Protein AF-A0A1V3XTT5-F1 (afdb_monomer_lite)

Radius of gyration: 18.32 Å; chains: 1; bounding box: 44×19×44 Å

pLDDT: mean 87.75, std 14.96, range [32.56, 98.56]

Structure (mmCIF, N/CA/C/O backbone):
data_AF-A0A1V3XTT5-F1
#
_entry.id   AF-A0A1V3XTT5-F1
#
loop_
_atom_site.group_PDB
_atom_site.id
_atom_site.type_symbol
_atom_site.label_atom_id
_atom_site.label_alt_id
_atom_site.label_comp_id
_atom_site.label_asym_id
_atom_site.label_entity_id
_atom_site.label_seq_id
_atom_site.pdbx_PDB_ins_code
_atom_site.Cartn_x
_atom_site.Cartn_y
_atom_site.Cartn_z
_atom_site.occupancy
_atom_site.B_iso_or_equiv
_atom_site.auth_seq_id
_atom_site.auth_comp_id
_atom_site.auth_asym_id
_atom_site.auth_atom_id
_atom_site.pdbx_PDB_model_num
ATOM 1 N N . MET A 1 1 ? -18.323 4.915 4.367 1.00 88.12 1 MET A N 1
ATOM 2 C CA . MET A 1 1 ? -17.399 5.788 3.601 1.00 88.12 1 MET A CA 1
ATOM 3 C C . MET A 1 1 ? -17.507 5.468 2.107 1.00 88.12 1 MET A C 1
ATOM 5 O O . MET A 1 1 ? -18.182 4.498 1.771 1.00 88.12 1 MET A O 1
ATOM 9 N N . ARG A 1 2 ? -16.892 6.264 1.221 1.00 96.50 2 ARG A N 1
ATOM 10 C CA . ARG A 1 2 ? -16.779 5.944 -0.218 1.00 96.50 2 ARG A CA 1
ATOM 11 C C . ARG A 1 2 ? -15.450 5.256 -0.531 1.00 96.50 2 ARG A C 1
ATOM 13 O O . ARG A 1 2 ? -14.451 5.498 0.149 1.00 96.50 2 ARG A O 1
ATOM 20 N N . CYS A 1 3 ? -15.450 4.361 -1.514 1.00 97.50 3 CYS A N 1
ATOM 21 C CA . CYS A 1 3 ? -14.265 3.631 -1.956 1.00 97.50 3 CYS A CA 1
ATOM 22 C C . CYS A 1 3 ? -13.249 4.587 -2.597 1.00 97.50 3 CYS A C 1
ATOM 24 O O . CYS A 1 3 ? -13.588 5.310 -3.526 1.00 97.50 3 CYS A O 1
ATOM 26 N N . ARG A 1 4 ? -11.985 4.542 -2.167 1.00 96.94 4 ARG A N 1
ATOM 27 C CA . ARG A 1 4 ? -10.905 5.393 -2.701 1.00 96.94 4 ARG A CA 1
ATOM 28 C C . ARG A 1 4 ? -10.501 5.046 -4.141 1.00 96.94 4 ARG A C 1
ATOM 30 O O . ARG A 1 4 ? -9.775 5.811 -4.759 1.00 96.94 4 ARG A O 1
ATOM 37 N N . ILE A 1 5 ? -10.947 3.897 -4.657 1.00 97.12 5 ILE A N 1
ATOM 38 C CA . ILE A 1 5 ? -10.613 3.401 -6.002 1.00 97.12 5 ILE A CA 1
ATOM 39 C C . ILE A 1 5 ? -11.742 3.689 -6.998 1.00 97.12 5 ILE A C 1
ATOM 41 O O . ILE A 1 5 ? -11.481 4.167 -8.096 1.00 97.12 5 ILE A O 1
ATOM 45 N N . CYS A 1 6 ? -12.993 3.380 -6.636 1.00 97.81 6 CYS A N 1
ATOM 46 C CA . CYS A 1 6 ? -14.135 3.435 -7.562 1.00 97.81 6 CYS A CA 1
ATOM 47 C C . CYS A 1 6 ? -15.328 4.270 -7.066 1.00 97.81 6 CYS A C 1
ATOM 49 O O . CYS A 1 6 ? -16.403 4.202 -7.655 1.00 97.81 6 CYS A O 1
ATOM 51 N N . ASP A 1 7 ? -15.178 4.994 -5.953 1.00 98.00 7 ASP A N 1
ATOM 52 C CA . ASP A 1 7 ? -16.184 5.869 -5.320 1.00 98.00 7 ASP A CA 1
ATOM 53 C C . ASP A 1 7 ? -17.508 5.203 -4.877 1.00 98.00 7 ASP A C 1
ATOM 55 O O . ASP A 1 7 ? -18.386 5.843 -4.300 1.00 98.00 7 ASP A O 1
ATOM 59 N N . SER A 1 8 ? -17.645 3.887 -5.056 1.00 98.19 8 SER A N 1
ATOM 60 C CA . SER A 1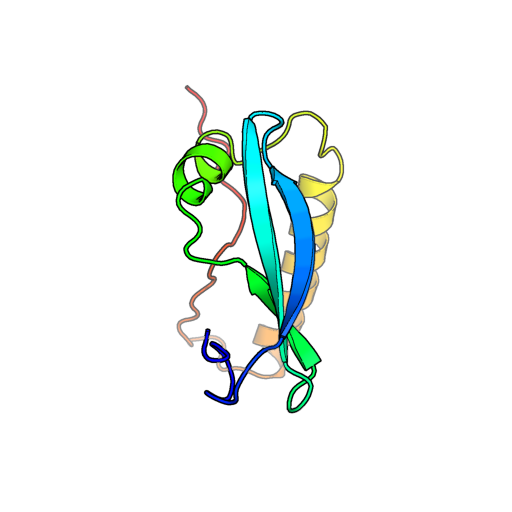 8 ? -18.809 3.116 -4.599 1.00 98.19 8 SER A CA 1
ATOM 61 C C . SER A 1 8 ? -18.918 3.076 -3.068 1.00 98.19 8 SER A C 1
ATOM 63 O O . SER A 1 8 ? -17.933 3.275 -2.348 1.00 98.19 8 SER A O 1
ATOM 65 N N . SER A 1 9 ? -20.111 2.777 -2.546 1.00 98.00 9 SER A N 1
ATOM 66 C CA . SER A 1 9 ? -20.309 2.567 -1.108 1.00 98.00 9 SER A CA 1
ATOM 67 C C . SER A 1 9 ? -19.490 1.381 -0.597 1.00 98.00 9 SER A C 1
ATOM 69 O O . SER A 1 9 ? -19.328 0.374 -1.287 1.00 98.00 9 SER A O 1
ATOM 71 N N . THR A 1 10 ? -19.014 1.486 0.639 1.00 98.38 10 THR A N 1
ATOM 72 C CA . THR A 1 10 ? -18.286 0.414 1.324 1.00 98.38 10 THR A CA 1
ATOM 73 C C . THR A 1 10 ? -19.024 -0.009 2.586 1.00 98.38 10 THR A C 1
ATOM 75 O O . THR A 1 10 ? -19.584 0.843 3.282 1.00 98.38 10 THR A O 1
ATOM 78 N N . ARG A 1 11 ? -18.928 -1.284 2.953 1.00 98.12 11 ARG A N 1
ATOM 79 C CA . ARG A 1 11 ? -19.394 -1.801 4.246 1.00 98.12 11 ARG A CA 1
ATOM 80 C C . ARG A 1 11 ? -18.234 -1.954 5.218 1.00 98.12 11 ARG A C 1
ATOM 82 O O . ARG A 1 11 ? -17.107 -2.186 4.793 1.00 98.12 11 ARG A O 1
ATOM 89 N N . GLN A 1 12 ? -18.499 -1.855 6.515 1.00 98.06 12 GLN A N 1
ATOM 90 C CA . GLN A 1 12 ? -17.503 -2.221 7.521 1.00 98.06 12 GLN A CA 1
ATOM 91 C C . GLN A 1 12 ? -17.190 -3.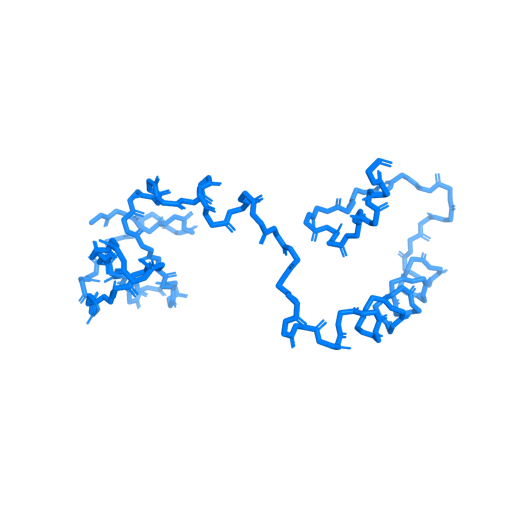721 7.408 1.00 98.06 12 GLN A C 1
ATOM 93 O O . GLN A 1 12 ? -18.090 -4.545 7.229 1.00 98.06 12 GLN A O 1
ATOM 98 N N . ALA A 1 13 ? -15.907 -4.061 7.460 1.00 98.12 13 ALA A N 1
ATOM 99 C CA . ALA A 1 13 ? -15.411 -5.427 7.375 1.00 98.12 13 ALA A CA 1
ATOM 100 C C . ALA A 1 13 ? -15.026 -5.948 8.762 1.00 98.12 13 ALA A C 1
ATOM 102 O O . ALA A 1 13 ? -15.540 -6.975 9.192 1.00 98.12 13 ALA A O 1
ATOM 103 N N . PHE A 1 14 ? -14.142 -5.232 9.455 1.00 98.25 14 PHE A N 1
ATOM 104 C CA . PHE A 1 14 ? -13.668 -5.565 10.797 1.00 98.25 14 PHE A CA 1
ATOM 105 C C . PHE A 1 14 ? -12.963 -4.356 11.424 1.00 98.25 14 PHE A C 1
ATOM 107 O O . PHE A 1 14 ? -12.734 -3.346 10.758 1.00 98.25 14 PHE A O 1
ATOM 114 N N . THR A 1 15 ? -12.595 -4.482 12.695 1.00 98.06 15 THR A N 1
ATOM 115 C CA . THR A 1 15 ? -11.753 -3.520 13.414 1.00 98.06 15 THR A CA 1
ATOM 116 C C . THR A 1 15 ? -10.515 -4.249 13.925 1.00 98.06 15 THR A C 1
ATOM 118 O O . THR A 1 15 ? -10.603 -5.409 14.332 1.00 98.06 15 THR A O 1
ATOM 121 N N . HIS A 1 16 ? -9.355 -3.601 13.860 1.00 97.25 16 HIS A N 1
ATOM 122 C CA . HIS A 1 16 ? -8.092 -4.159 14.333 1.00 97.25 16 HIS A CA 1
ATOM 123 C C . HIS A 1 16 ? -7.228 -3.081 14.980 1.00 97.25 16 HIS A C 1
ATOM 125 O O . HIS A 1 16 ? -7.244 -1.929 14.548 1.00 97.25 16 HIS A O 1
ATOM 131 N N . GLN A 1 17 ? -6.455 -3.469 15.993 1.00 96.94 17 GLN A N 1
ATOM 132 C CA . GLN A 1 17 ? -5.569 -2.547 16.684 1.00 96.94 17 GLN A CA 1
ATOM 133 C C . GLN A 1 17 ? -4.252 -2.388 15.913 1.00 96.94 17 GLN A C 1
ATOM 135 O O . GLN A 1 17 ? -3.519 -3.351 15.697 1.00 96.94 17 GLN A O 1
ATOM 140 N N . ILE A 1 18 ? -3.937 -1.159 15.522 1.00 94.50 18 ILE A N 1
ATOM 141 C CA . ILE A 1 18 ? -2.721 -0.778 14.802 1.00 94.50 18 ILE A CA 1
ATOM 142 C C . ILE A 1 18 ? -1.724 -0.159 15.785 1.00 94.50 18 ILE A C 1
ATOM 144 O O . ILE A 1 18 ? -2.110 0.574 16.699 1.00 94.50 18 ILE A O 1
ATOM 148 N N . LEU A 1 19 ? -0.435 -0.489 15.622 1.00 92.19 19 LEU A N 1
ATOM 149 C CA . LEU A 1 19 ? 0.663 -0.058 16.507 1.00 92.19 19 LEU A CA 1
ATOM 150 C C . LEU A 1 19 ? 0.402 -0.354 18.000 1.00 92.19 19 LEU A C 1
ATOM 152 O O . LEU A 1 19 ? 0.899 0.353 18.870 1.00 92.19 19 LEU A O 1
ATOM 156 N N . HIS A 1 20 ? -0.414 -1.374 18.300 1.00 93.31 20 HIS A N 1
ATOM 157 C CA . HIS A 1 20 ? -0.876 -1.705 19.658 1.00 93.31 20 HIS A CA 1
ATOM 158 C C . HIS A 1 20 ? -1.552 -0.537 20.407 1.00 93.31 20 HIS A C 1
ATOM 160 O O . HIS A 1 20 ? -1.598 -0.527 21.636 1.00 93.31 20 HIS A O 1
ATOM 166 N N . LYS A 1 21 ? -2.064 0.459 19.672 1.00 95.56 21 LYS A N 1
ATOM 167 C CA . LYS A 1 21 ? -2.514 1.742 20.230 1.00 95.56 21 LYS A CA 1
ATOM 168 C C . LYS A 1 21 ? -3.824 2.242 19.633 1.00 95.56 21 LYS A C 1
ATOM 170 O O . LYS A 1 21 ? -4.662 2.749 20.371 1.00 95.56 21 LYS A O 1
ATOM 175 N N . TYR A 1 22 ? -4.002 2.110 18.322 1.00 96.31 22 TYR A N 1
ATOM 176 C CA . TYR A 1 22 ? -5.118 2.714 17.597 1.00 96.31 22 TYR A CA 1
ATOM 177 C C . TYR A 1 22 ? -6.108 1.648 17.144 1.00 96.31 22 TYR A C 1
ATOM 179 O O . TYR A 1 22 ? -5.747 0.785 16.345 1.00 96.31 22 TYR A O 1
ATOM 187 N N . ASP A 1 23 ? -7.354 1.708 17.606 1.00 96.69 23 ASP A N 1
ATOM 188 C CA . ASP A 1 23 ? -8.423 0.901 17.018 1.00 96.69 23 ASP A CA 1
ATOM 189 C C . ASP A 1 23 ? -8.760 1.455 15.636 1.00 96.69 23 ASP A C 1
ATOM 191 O O . ASP A 1 23 ? -9.192 2.598 15.504 1.00 96.69 23 ASP A O 1
ATOM 195 N N . CYS A 1 24 ? -8.537 0.650 14.600 1.00 97.44 24 CYS A N 1
ATOM 196 C CA . CYS A 1 24 ? -8.748 1.056 13.222 1.00 97.44 24 CYS A CA 1
ATOM 197 C C . CYS A 1 24 ? -9.830 0.209 12.562 1.00 97.44 24 CYS A C 1
ATOM 199 O O . CYS A 1 24 ? -9.762 -1.025 12.541 1.00 97.44 24 CYS A O 1
ATOM 201 N N . THR A 1 25 ? -10.826 0.878 11.991 1.00 97.81 25 THR A N 1
ATOM 202 C CA . THR A 1 25 ? -11.918 0.229 11.270 1.00 97.81 25 THR A CA 1
ATOM 203 C C . THR A 1 25 ? -11.587 0.076 9.789 1.00 97.81 25 THR A C 1
ATOM 205 O O . THR A 1 25 ? -11.233 1.035 9.097 1.00 97.81 25 THR A O 1
ATOM 208 N N . TYR A 1 26 ? -11.758 -1.144 9.288 1.00 98.00 26 TYR A N 1
ATOM 209 C CA . TYR A 1 26 ? -11.590 -1.511 7.889 1.00 98.00 26 TYR A CA 1
ATOM 210 C C . TYR A 1 26 ? -12.942 -1.591 7.187 1.00 98.00 26 TYR A C 1
ATOM 212 O O . TYR A 1 26 ? -13.917 -2.127 7.717 1.00 98.00 26 TYR A O 1
ATOM 220 N N . TYR A 1 27 ? -12.979 -1.106 5.953 1.00 98.44 27 TYR A N 1
ATOM 221 C CA . TYR A 1 27 ? -14.140 -1.062 5.084 1.00 98.44 27 TYR A CA 1
ATOM 222 C C . TYR A 1 27 ? -13.832 -1.757 3.763 1.00 98.44 27 TYR A C 1
ATOM 224 O O . TYR A 1 27 ? -12.802 -1.510 3.135 1.00 98.44 27 TYR A O 1
ATOM 232 N N . PHE A 1 28 ? -14.748 -2.614 3.332 1.00 98.56 28 PHE A N 1
ATOM 233 C CA . PHE A 1 28 ? -14.650 -3.376 2.099 1.00 98.56 28 PHE A CA 1
ATOM 234 C C . PHE A 1 28 ? -15.636 -2.843 1.059 1.00 98.56 28 PHE A C 1
ATOM 236 O O . PHE A 1 28 ? -16.788 -2.527 1.374 1.00 98.56 28 PHE A O 1
ATOM 243 N N . CYS A 1 29 ? -15.177 -2.729 -0.184 1.00 98.50 29 CYS A N 1
ATOM 244 C CA . CYS A 1 29 ? -16.002 -2.374 -1.327 1.00 98.50 29 CYS A CA 1
ATOM 245 C C . CYS A 1 29 ? -16.426 -3.635 -2.084 1.00 98.50 29 CYS A C 1
ATOM 247 O O . CYS A 1 29 ? -15.603 -4.252 -2.757 1.00 98.50 29 CYS A O 1
ATOM 249 N N . ASP A 1 30 ? -17.717 -3.966 -2.049 1.00 98.25 30 ASP A N 1
ATOM 250 C CA . ASP A 1 30 ? -18.244 -5.133 -2.768 1.00 98.25 30 ASP A CA 1
ATOM 251 C C . ASP A 1 30 ? -18.248 -4.949 -4.305 1.00 98.25 30 ASP A C 1
ATOM 253 O O . ASP A 1 30 ? -18.447 -5.915 -5.032 1.00 98.25 30 ASP A O 1
ATOM 257 N N . ASN A 1 31 ? -17.992 -3.734 -4.813 1.00 98.31 31 ASN A N 1
ATOM 258 C CA . ASN A 1 31 ? -17.927 -3.455 -6.252 1.00 98.31 31 ASN A CA 1
ATOM 259 C C . ASN A 1 31 ? -16.547 -3.769 -6.864 1.00 98.31 31 ASN A C 1
ATOM 261 O O . ASN A 1 31 ? -16.460 -4.504 -7.841 1.00 98.31 31 ASN A O 1
ATOM 265 N N . CYS A 1 32 ? -15.458 -3.221 -6.305 1.00 98.06 32 CYS A N 1
ATOM 266 C CA . CYS A 1 32 ? -14.106 -3.406 -6.859 1.00 98.06 32 CYS A CA 1
ATOM 267 C C . CYS A 1 32 ? -13.196 -4.331 -6.035 1.00 98.06 32 CYS A C 1
ATOM 269 O O . CYS A 1 32 ? -12.057 -4.567 -6.429 1.00 98.06 32 CYS A O 1
ATOM 271 N N . GLY A 1 33 ? -13.654 -4.813 -4.876 1.00 97.75 33 GLY A N 1
ATOM 272 C CA . GLY A 1 33 ? -12.860 -5.651 -3.974 1.00 97.75 33 GLY A CA 1
ATOM 273 C C . GLY A 1 33 ? -11.819 -4.894 -3.142 1.00 97.75 33 GLY A C 1
ATOM 274 O O . GLY A 1 33 ? -11.010 -5.517 -2.457 1.00 97.75 33 GLY A O 1
ATOM 275 N N . GLY A 1 34 ? -11.818 -3.559 -3.183 1.00 97.50 34 GLY A N 1
ATOM 276 C CA . GLY A 1 34 ? -10.903 -2.741 -2.390 1.00 97.50 34 GLY A CA 1
ATOM 277 C C . GLY A 1 34 ? -11.184 -2.850 -0.889 1.00 97.50 34 GLY A C 1
ATOM 278 O O . GLY A 1 34 ? -12.317 -2.640 -0.451 1.00 97.50 34 GLY A O 1
ATOM 279 N N . LEU A 1 35 ? -10.140 -3.121 -0.105 1.00 97.75 35 LEU A N 1
ATOM 280 C CA . LEU A 1 35 ? -10.146 -3.015 1.353 1.00 97.75 35 LEU A CA 1
ATOM 281 C C . LEU A 1 35 ? -9.374 -1.756 1.758 1.00 97.75 35 LEU A C 1
ATOM 283 O O . LEU A 1 35 ? -8.253 -1.536 1.305 1.00 97.75 35 LEU A O 1
ATOM 287 N N . GLN A 1 36 ? -9.974 -0.927 2.601 1.00 97.44 36 GLN A N 1
ATOM 288 C CA . GLN A 1 36 ? -9.402 0.350 3.018 1.00 97.44 36 GLN A CA 1
ATOM 289 C C . GLN A 1 36 ? -9.752 0.646 4.471 1.00 97.44 36 GLN A C 1
ATOM 291 O O . GLN A 1 36 ? -10.777 0.194 4.971 1.00 97.44 36 GLN A O 1
ATOM 296 N N . THR A 1 37 ? -8.926 1.428 5.147 1.00 96.94 37 THR A N 1
ATOM 297 C CA . THR A 1 37 ? -9.231 1.926 6.489 1.00 96.94 37 THR A CA 1
ATOM 298 C C . THR A 1 37 ? -10.067 3.200 6.418 1.00 96.94 37 THR A C 1
ATOM 300 O O . THR A 1 37 ? -10.227 3.805 5.350 1.00 96.94 37 THR A O 1
ATOM 303 N N . GLU A 1 38 ?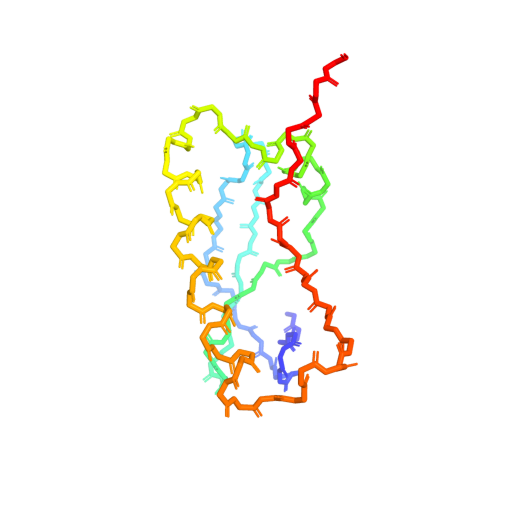 -10.544 3.661 7.570 1.00 94.31 38 GLU A N 1
ATOM 304 C CA . GLU A 1 38 ? -10.880 5.075 7.757 1.00 94.31 38 GLU A CA 1
ATOM 305 C C . GLU A 1 38 ? -9.667 6.002 7.534 1.00 94.31 38 GLU A C 1
ATOM 307 O O . GLU A 1 38 ? -8.621 5.591 7.007 1.00 94.31 38 GLU A O 1
ATOM 312 N N . ASP A 1 39 ? -9.823 7.285 7.862 1.00 92.38 39 ASP A N 1
ATOM 313 C CA . ASP A 1 39 ? -8.726 8.247 7.776 1.00 92.38 39 ASP A CA 1
ATOM 314 C C . ASP A 1 39 ? -7.529 7.780 8.637 1.00 92.38 39 ASP A C 1
ATOM 316 O O . ASP A 1 39 ? -7.690 7.572 9.848 1.00 92.38 39 ASP A O 1
ATOM 320 N N . PRO A 1 40 ? -6.353 7.516 8.029 1.00 93.75 40 PRO A N 1
ATOM 321 C CA . PRO A 1 40 ? -5.259 6.818 8.692 1.00 93.75 40 PRO A CA 1
ATOM 322 C C . PRO A 1 40 ? -4.417 7.792 9.530 1.00 93.75 40 PRO A C 1
ATOM 324 O O . PRO A 1 40 ? -3.261 8.062 9.233 1.00 93.75 40 PRO A O 1
ATOM 327 N N . HIS A 1 41 ? -4.989 8.303 10.614 1.00 93.62 41 HIS A N 1
ATOM 328 C CA . HIS A 1 41 ? -4.350 9.238 11.553 1.00 93.62 41 HIS A CA 1
ATOM 329 C C . HIS A 1 41 ? -3.062 8.703 12.214 1.00 93.62 41 HIS A C 1
ATOM 331 O O . HIS A 1 41 ? -2.259 9.471 12.733 1.00 93.62 41 HIS A O 1
ATOM 337 N N . TRP A 1 42 ? -2.857 7.386 12.200 1.00 94.12 42 TRP A N 1
ATOM 338 C CA . TRP A 1 42 ? -1.669 6.696 12.713 1.00 94.12 42 TRP A CA 1
ATOM 339 C C . TRP A 1 42 ? -0.555 6.533 11.666 1.00 94.12 42 TRP A C 1
ATOM 341 O O . TRP A 1 42 ? 0.510 6.008 11.992 1.00 94.12 42 TRP A O 1
ATOM 351 N N . LEU A 1 43 ? -0.786 6.937 10.410 1.00 92.31 43 LEU A N 1
ATOM 352 C CA . LEU A 1 43 ? 0.136 6.682 9.302 1.00 92.31 43 LEU A CA 1
ATOM 353 C C . LEU A 1 43 ? 1.500 7.334 9.541 1.00 92.31 43 LEU A C 1
ATOM 355 O O . LEU A 1 43 ? 2.515 6.656 9.427 1.00 92.31 43 LEU A O 1
ATOM 359 N N . ASP A 1 44 ? 1.530 8.603 9.947 1.00 91.81 44 ASP A N 1
ATOM 360 C CA . ASP A 1 44 ? 2.785 9.324 10.200 1.00 91.81 44 ASP A CA 1
ATOM 361 C C . ASP A 1 44 ? 3.629 8.645 11.294 1.00 91.81 44 ASP A C 1
ATOM 363 O O . ASP A 1 44 ? 4.844 8.521 11.154 1.00 91.81 44 ASP A O 1
ATOM 367 N N . GLU A 1 45 ? 2.990 8.128 12.352 1.00 91.38 45 GLU A N 1
ATOM 368 C CA . GLU A 1 45 ? 3.668 7.361 13.409 1.00 91.38 45 GLU A CA 1
ATOM 369 C C . GLU A 1 45 ? 4.212 6.031 12.870 1.00 91.38 45 GLU A C 1
ATOM 371 O O . GLU A 1 45 ? 5.356 5.673 13.150 1.00 91.38 45 GLU A O 1
ATOM 376 N N . ALA A 1 46 ? 3.434 5.325 12.044 1.00 88.62 46 ALA A N 1
ATOM 377 C CA . ALA A 1 46 ? 3.874 4.078 11.419 1.00 88.62 46 ALA A CA 1
ATOM 378 C C . ALA A 1 46 ? 5.101 4.284 10.510 1.00 88.62 46 ALA A C 1
ATOM 380 O O . ALA A 1 46 ? 5.963 3.410 10.432 1.00 88.62 46 ALA A O 1
ATOM 381 N N . TYR A 1 47 ? 5.209 5.446 9.859 1.00 85.50 47 TYR A N 1
ATOM 382 C CA . TYR A 1 47 ? 6.344 5.804 9.006 1.00 85.50 47 TYR A CA 1
ATOM 383 C C . TYR A 1 47 ? 7.523 6.445 9.752 1.00 85.50 47 TYR A C 1
ATOM 385 O O . TYR A 1 47 ? 8.584 6.607 9.150 1.00 85.50 47 TYR A O 1
ATOM 393 N N . ALA A 1 48 ? 7.399 6.764 11.045 1.00 86.88 48 ALA A N 1
ATOM 394 C CA . ALA A 1 48 ? 8.484 7.368 11.827 1.00 86.88 48 ALA A CA 1
ATOM 395 C C . ALA A 1 48 ? 9.680 6.418 12.042 1.00 86.88 48 ALA A C 1
ATOM 397 O O . ALA A 1 48 ? 10.809 6.870 12.229 1.00 86.88 48 ALA A O 1
ATOM 398 N N . SER A 1 49 ? 9.457 5.100 11.984 1.00 75.56 49 SER A N 1
ATOM 399 C CA . SER A 1 49 ? 10.511 4.078 12.010 1.00 75.56 49 SER A CA 1
ATOM 400 C C . SER A 1 49 ? 10.319 3.094 10.846 1.00 75.56 49 SER A C 1
ATOM 402 O O . SER A 1 49 ? 9.832 1.979 11.028 1.00 75.56 49 SER A O 1
ATOM 404 N N . PRO A 1 50 ? 10.653 3.510 9.611 1.00 65.00 50 PRO A N 1
ATOM 405 C CA . PRO A 1 50 ? 10.216 2.825 8.394 1.00 65.00 50 PRO A CA 1
ATOM 406 C C . PRO A 1 50 ? 10.991 1.530 8.099 1.00 65.00 50 PRO A C 1
ATOM 408 O O . PRO A 1 50 ? 10.567 0.738 7.260 1.00 65.00 50 PRO A O 1
ATOM 411 N N . VAL A 1 51 ? 12.119 1.297 8.780 1.00 67.19 51 VAL A N 1
ATOM 412 C CA . VAL A 1 51 ? 12.922 0.075 8.652 1.00 67.19 51 VAL A CA 1
ATOM 413 C C . VAL A 1 51 ? 12.843 -0.691 9.965 1.00 67.19 51 VAL A C 1
ATOM 415 O O . VAL A 1 51 ? 13.542 -0.374 10.926 1.00 67.19 51 VAL A O 1
ATOM 418 N N . THR A 1 52 ? 11.986 -1.710 10.010 1.00 67.38 52 THR A N 1
ATOM 419 C CA . THR A 1 52 ? 11.938 -2.607 11.168 1.00 67.38 52 THR A CA 1
ATOM 420 C C . THR A 1 52 ? 13.195 -3.470 11.208 1.00 67.38 52 THR A C 1
ATOM 422 O O . THR A 1 52 ? 13.574 -4.088 10.213 1.00 67.38 52 THR A O 1
ATOM 425 N N . SER A 1 53 ? 13.840 -3.551 12.373 1.00 66.25 53 SER A N 1
ATOM 426 C CA . SER A 1 53 ? 15.013 -4.408 12.598 1.00 66.25 53 SER A CA 1
ATOM 427 C C . SER A 1 53 ? 14.720 -5.896 12.372 1.00 66.25 53 SER A C 1
ATOM 429 O O . SER A 1 53 ? 15.644 -6.681 12.165 1.00 66.25 53 SER A O 1
ATOM 431 N N . ALA A 1 54 ? 13.442 -6.285 12.373 1.00 74.06 54 ALA A N 1
ATOM 432 C CA . ALA A 1 54 ? 12.997 -7.637 12.059 1.00 74.06 54 ALA A CA 1
ATOM 433 C C . ALA A 1 54 ? 13.021 -7.962 10.550 1.00 74.06 54 ALA A C 1
ATOM 435 O O . ALA A 1 54 ? 12.988 -9.138 10.184 1.00 74.06 54 ALA A O 1
ATOM 436 N N . ASP A 1 55 ? 13.081 -6.961 9.663 1.00 75.88 55 ASP A N 1
ATOM 437 C CA . ASP A 1 55 ? 13.061 -7.170 8.212 1.00 75.88 55 ASP A CA 1
ATOM 438 C C . ASP A 1 55 ? 14.460 -7.481 7.669 1.00 75.88 55 ASP A C 1
ATOM 440 O O . ASP A 1 55 ? 15.152 -6.656 7.071 1.00 75.88 55 ASP A O 1
ATOM 444 N N . THR A 1 56 ? 14.879 -8.729 7.859 1.00 81.69 56 THR A N 1
ATOM 445 C CA . THR A 1 56 ? 16.150 -9.251 7.334 1.00 81.69 56 THR A CA 1
ATOM 446 C C . THR A 1 56 ? 16.128 -9.479 5.817 1.00 81.69 56 THR A C 1
ATOM 448 O O . THR A 1 56 ? 17.178 -9.645 5.196 1.00 81.69 56 THR A O 1
ATOM 451 N N . GLY A 1 57 ? 14.945 -9.461 5.193 1.00 85.69 57 GLY A N 1
ATOM 452 C CA . GLY A 1 57 ? 14.752 -9.701 3.762 1.00 85.69 57 GLY A CA 1
ATOM 453 C C . GLY A 1 57 ? 14.799 -8.441 2.898 1.00 85.69 57 GLY A C 1
ATOM 454 O O . GLY A 1 57 ? 14.754 -8.549 1.669 1.00 85.69 57 GLY A O 1
ATOM 455 N N . LEU A 1 58 ? 14.866 -7.250 3.499 1.00 84.19 58 LEU A N 1
ATOM 456 C CA . LEU A 1 58 ? 14.808 -5.965 2.798 1.00 84.19 58 LEU A CA 1
ATOM 457 C C . LEU A 1 58 ? 15.903 -5.837 1.729 1.00 84.19 58 LEU A C 1
ATOM 459 O O . LEU A 1 58 ? 15.613 -5.590 0.559 1.00 84.19 58 LEU A O 1
ATOM 463 N N . VAL A 1 59 ? 17.162 -6.086 2.105 1.00 85.50 59 VAL A N 1
ATOM 464 C CA . VAL A 1 59 ? 18.314 -5.971 1.193 1.00 85.50 59 VAL A CA 1
ATOM 465 C C . VAL A 1 59 ? 18.206 -6.965 0.037 1.00 85.50 59 VAL A C 1
ATOM 467 O O . VAL A 1 59 ? 18.457 -6.608 -1.115 1.00 85.50 59 VAL A O 1
ATOM 470 N N . PHE A 1 60 ? 17.805 -8.206 0.320 1.00 88.94 60 PHE A N 1
ATOM 471 C CA . PHE A 1 60 ? 17.627 -9.229 -0.709 1.00 88.94 60 PHE A CA 1
ATOM 472 C C . PHE A 1 60 ? 16.547 -8.825 -1.721 1.00 88.94 60 PHE A C 1
ATOM 474 O O . PHE A 1 60 ? 16.794 -8.852 -2.929 1.00 88.94 60 PHE A O 1
ATOM 481 N N . ARG A 1 61 ? 15.372 -8.395 -1.241 1.00 88.12 61 ARG A N 1
ATOM 482 C CA . ARG A 1 61 ? 14.259 -7.971 -2.102 1.00 88.12 61 ARG A CA 1
ATOM 483 C C . ARG A 1 61 ? 14.623 -6.760 -2.952 1.00 88.12 61 ARG A C 1
ATOM 485 O O . ARG A 1 61 ? 14.340 -6.782 -4.144 1.00 88.12 61 ARG A O 1
ATOM 492 N N . ASN A 1 62 ? 15.313 -5.767 -2.394 1.00 87.56 62 ASN A N 1
ATOM 493 C CA . ASN A 1 62 ? 15.752 -4.601 -3.163 1.00 87.56 62 ASN A CA 1
ATOM 494 C C . ASN A 1 62 ? 16.731 -4.972 -4.278 1.00 87.56 62 ASN A C 1
ATOM 496 O O . ASN A 1 62 ? 16.563 -4.527 -5.409 1.00 87.56 62 ASN A O 1
ATOM 500 N N . ASN A 1 63 ? 17.708 -5.841 -4.009 1.00 90.38 63 ASN A N 1
ATOM 501 C CA . ASN A 1 63 ? 18.626 -6.310 -5.051 1.00 90.38 63 ASN A CA 1
ATOM 502 C C . ASN A 1 63 ? 17.906 -7.120 -6.137 1.00 90.38 63 ASN A C 1
ATOM 504 O O . ASN A 1 63 ? 18.206 -6.986 -7.324 1.00 90.38 63 ASN A O 1
ATOM 508 N N . TYR A 1 64 ? 16.947 -7.959 -5.748 1.00 93.31 64 TYR A N 1
ATOM 509 C CA . TYR A 1 64 ? 16.132 -8.717 -6.691 1.00 93.31 64 TYR A CA 1
ATOM 510 C C . TYR A 1 64 ? 15.287 -7.795 -7.584 1.00 93.31 64 TYR A C 1
ATOM 512 O O . TYR A 1 64 ? 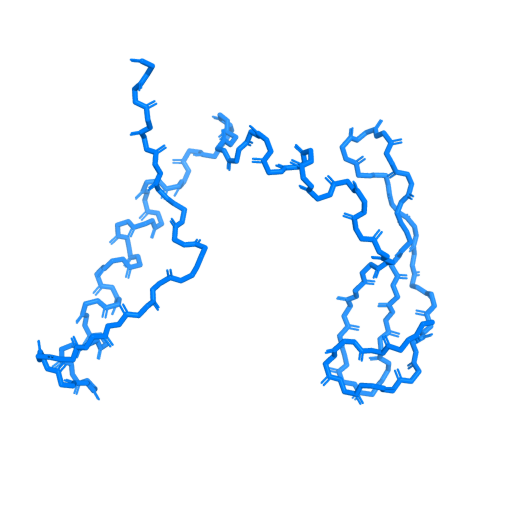15.338 -7.906 -8.811 1.00 93.31 64 TYR A O 1
ATOM 520 N N . LEU A 1 65 ? 14.574 -6.840 -6.983 1.00 92.56 65 LEU A N 1
ATOM 521 C CA . LEU A 1 65 ? 13.752 -5.864 -7.695 1.00 92.56 65 LEU A CA 1
ATOM 522 C C . LEU A 1 65 ? 14.598 -4.959 -8.593 1.00 92.56 65 LEU A C 1
ATOM 524 O O . LEU A 1 65 ? 14.223 -4.749 -9.738 1.00 92.56 65 LEU A O 1
ATOM 528 N N . ALA A 1 66 ? 15.780 -4.518 -8.154 1.00 91.25 66 ALA A N 1
ATOM 529 C CA . ALA A 1 66 ? 16.687 -3.723 -8.982 1.00 91.25 66 ALA A CA 1
ATOM 530 C C . ALA A 1 66 ? 17.071 -4.449 -10.284 1.00 91.25 66 ALA A C 1
ATOM 532 O O . ALA A 1 66 ? 17.101 -3.837 -11.355 1.00 91.25 66 ALA A O 1
ATOM 533 N N . ARG A 1 67 ? 17.314 -5.766 -10.221 1.00 94.00 67 ARG A N 1
ATOM 534 C CA . ARG A 1 67 ? 17.629 -6.589 -11.403 1.00 94.00 67 ARG A CA 1
ATOM 535 C C . ARG A 1 67 ? 16.431 -6.715 -12.341 1.00 94.00 67 ARG A C 1
ATOM 537 O O . ARG A 1 67 ? 16.597 -6.548 -13.548 1.00 94.00 67 ARG A O 1
ATOM 544 N N . LEU A 1 68 ? 15.242 -6.978 -11.799 1.00 94.06 68 LEU A N 1
ATOM 545 C CA . LEU A 1 68 ? 14.010 -7.063 -12.588 1.00 94.06 68 LEU A CA 1
ATOM 546 C C . LEU A 1 68 ? 13.664 -5.725 -13.245 1.00 94.06 68 LEU A C 1
ATOM 548 O O . LEU A 1 68 ? 13.466 -5.675 -14.456 1.00 94.06 68 LEU A O 1
ATOM 552 N N . THR A 1 69 ? 13.651 -4.639 -12.473 1.00 92.50 69 THR A N 1
ATOM 553 C CA . THR A 1 69 ? 13.359 -3.291 -12.967 1.00 92.50 69 THR A CA 1
ATOM 554 C C . THR A 1 69 ? 14.357 -2.885 -14.045 1.00 92.50 69 THR A C 1
ATOM 556 O O . THR A 1 69 ? 13.946 -2.386 -15.087 1.00 92.50 69 THR A O 1
ATOM 559 N N . SER A 1 70 ? 15.650 -3.184 -13.878 1.00 91.88 70 SER A N 1
ATOM 560 C CA . S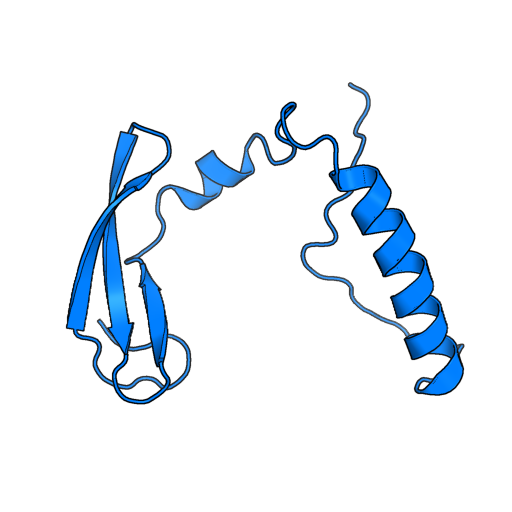ER A 1 70 ? 16.655 -2.926 -14.920 1.00 91.88 70 SER A CA 1
ATOM 561 C C . SER A 1 70 ? 16.338 -3.662 -16.224 1.00 91.88 70 SER A C 1
ATOM 563 O O . SER A 1 70 ? 16.411 -3.065 -17.295 1.00 91.88 70 SER A O 1
ATOM 565 N N . ALA A 1 71 ? 15.948 -4.940 -16.157 1.00 94.50 71 ALA A N 1
ATOM 566 C CA . ALA A 1 71 ? 15.562 -5.703 -17.344 1.00 94.50 71 ALA A CA 1
ATOM 567 C C . ALA A 1 71 ? 14.314 -5.113 -18.023 1.00 94.50 71 ALA A C 1
ATOM 569 O O . ALA A 1 71 ? 14.303 -4.937 -19.240 1.00 94.50 71 ALA A O 1
ATOM 570 N N . VAL A 1 72 ? 13.295 -4.748 -17.241 1.00 94.06 72 VAL A N 1
ATOM 571 C CA . VAL A 1 72 ? 12.068 -4.101 -17.733 1.00 94.06 72 VAL A CA 1
ATOM 572 C C . VAL A 1 72 ? 12.386 -2.780 -18.436 1.00 94.06 72 VAL A C 1
ATOM 574 O O . VAL A 1 72 ? 11.958 -2.578 -19.571 1.00 94.06 72 VAL A O 1
ATOM 577 N N . LEU A 1 73 ? 13.180 -1.908 -17.808 1.00 93.12 73 LEU A N 1
ATOM 578 C CA . LEU A 1 73 ? 13.568 -0.614 -18.374 1.00 93.12 73 LEU A CA 1
ATOM 579 C C . LEU A 1 73 ? 14.388 -0.769 -19.659 1.00 93.12 73 LEU A C 1
ATOM 581 O O . LEU A 1 73 ? 14.160 -0.042 -20.620 1.00 93.12 73 LEU A O 1
ATOM 585 N N . LEU A 1 74 ? 15.311 -1.733 -19.703 1.00 92.19 74 LEU A N 1
ATOM 586 C CA . LEU A 1 74 ? 16.168 -1.966 -20.868 1.00 92.19 74 LEU A CA 1
ATOM 587 C C . LEU A 1 74 ? 15.423 -2.528 -22.081 1.00 92.19 74 LEU A C 1
ATOM 589 O O . LEU A 1 74 ? 15.862 -2.277 -23.206 1.00 92.19 74 LEU A O 1
ATOM 593 N N . VAL A 1 75 ? 14.375 -3.326 -21.855 1.00 95.31 75 VAL A N 1
ATOM 594 C CA . VAL A 1 75 ? 13.646 -4.041 -22.915 1.00 95.31 75 VAL A CA 1
ATOM 595 C C . VAL A 1 75 ? 12.413 -3.270 -23.383 1.00 95.31 75 VAL A C 1
ATOM 597 O O . VAL A 1 75 ? 12.105 -3.305 -24.571 1.00 95.31 75 VAL A O 1
ATOM 600 N N . LEU A 1 76 ? 11.708 -2.582 -22.480 1.00 96.12 76 LEU A N 1
ATOM 601 C CA . LEU A 1 76 ? 10.392 -1.999 -22.769 1.00 96.12 76 LEU A CA 1
ATOM 602 C C . LEU A 1 76 ? 10.381 -0.468 -22.851 1.00 96.12 76 LEU A C 1
ATOM 604 O O . LEU A 1 76 ? 9.391 0.090 -23.320 1.00 96.12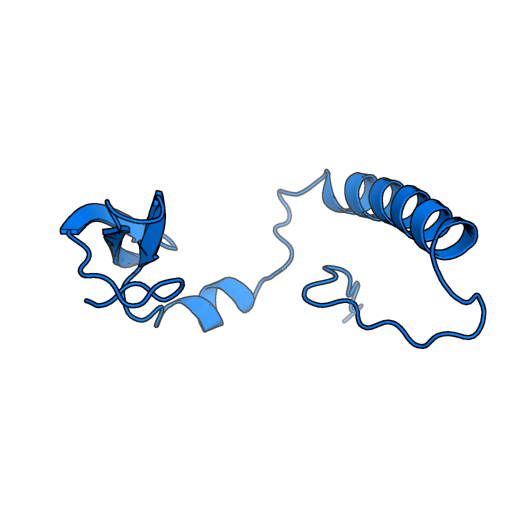 76 LEU A O 1
ATOM 608 N N . PHE A 1 77 ? 11.440 0.223 -22.414 1.00 94.44 77 PHE A N 1
ATOM 609 C CA . PHE A 1 77 ? 11.437 1.683 -22.291 1.00 94.44 77 PHE A CA 1
ATOM 610 C C . PHE A 1 77 ? 12.648 2.355 -22.947 1.00 94.44 77 PHE A C 1
ATOM 612 O O . PHE A 1 77 ? 13.661 1.726 -23.258 1.00 94.44 77 PHE A O 1
ATOM 619 N N . ASP A 1 78 ? 12.538 3.671 -23.164 1.00 92.31 78 ASP A N 1
ATOM 620 C CA . ASP A 1 78 ? 13.662 4.483 -23.626 1.00 92.31 78 ASP A CA 1
ATOM 621 C C . ASP A 1 78 ? 14.764 4.505 -22.562 1.00 92.31 78 ASP A C 1
ATOM 623 O O . ASP A 1 78 ? 14.562 4.934 -21.425 1.00 92.31 78 ASP A O 1
ATOM 627 N N . ARG A 1 79 ? 15.968 4.101 -22.965 1.00 84.12 79 ARG A N 1
ATOM 628 C CA . ARG A 1 79 ? 17.169 4.098 -22.123 1.00 84.12 79 ARG A CA 1
ATOM 629 C C . ARG A 1 79 ? 17.570 5.491 -21.638 1.00 84.12 79 ARG A C 1
ATOM 631 O O . ARG A 1 79 ? 18.348 5.595 -20.696 1.00 84.12 79 ARG A O 1
ATOM 638 N N . ARG A 1 80 ? 17.087 6.551 -22.290 1.00 88.62 80 ARG A N 1
ATOM 639 C CA . ARG A 1 80 ? 17.289 7.954 -21.892 1.00 88.62 80 ARG A CA 1
ATOM 640 C C . ARG A 1 80 ? 16.062 8.563 -21.208 1.00 88.62 80 ARG A C 1
ATOM 642 O O . ARG A 1 80 ? 16.048 9.763 -20.936 1.00 88.62 80 ARG A O 1
ATOM 649 N N . GLY A 1 81 ? 15.048 7.748 -20.922 1.00 88.56 81 GLY A N 1
ATOM 650 C CA . GLY A 1 81 ? 13.855 8.159 -20.202 1.00 88.56 81 GLY A CA 1
ATOM 651 C C . GLY A 1 81 ? 14.155 8.567 -18.759 1.00 88.56 81 GLY A C 1
ATOM 652 O O . GLY A 1 81 ? 15.145 8.154 -18.155 1.00 88.56 81 GLY A O 1
ATOM 653 N N . ARG A 1 82 ? 13.269 9.391 -18.196 1.00 91.44 82 ARG A N 1
ATOM 654 C CA . ARG A 1 82 ? 13.255 9.708 -16.764 1.00 91.44 82 ARG A CA 1
ATOM 655 C C . ARG A 1 82 ? 12.165 8.879 -16.106 1.00 91.44 82 ARG A C 1
ATOM 657 O O . ARG A 1 82 ? 11.034 8.879 -16.587 1.00 91.44 82 ARG A O 1
ATOM 664 N N . PHE A 1 83 ? 12.506 8.220 -15.009 1.00 90.31 83 PHE A N 1
ATOM 665 C CA . PHE A 1 83 ? 11.610 7.325 -14.285 1.00 90.31 83 PHE A CA 1
ATOM 666 C C . PHE A 1 83 ? 11.477 7.798 -12.838 1.00 90.31 83 PHE A C 1
ATOM 668 O O . PHE A 1 83 ? 12.435 8.317 -12.266 1.00 90.31 83 PHE A O 1
ATOM 675 N N . LEU A 1 84 ? 10.283 7.640 -12.271 1.00 89.69 84 LEU A N 1
ATOM 676 C CA . LEU A 1 84 ? 9.986 7.945 -10.875 1.00 89.69 84 LEU A CA 1
ATOM 677 C C . LEU A 1 84 ? 9.741 6.628 -10.142 1.00 89.69 84 LEU A C 1
ATOM 679 O O . LEU A 1 84 ? 8.871 5.862 -10.548 1.00 89.69 84 LEU A O 1
ATOM 683 N N . ASP A 1 85 ? 10.492 6.401 -9.070 1.00 85.81 85 ASP A N 1
ATOM 684 C CA . ASP A 1 85 ? 10.245 5.318 -8.124 1.00 85.81 85 ASP A CA 1
ATOM 685 C C . ASP A 1 85 ? 9.566 5.899 -6.880 1.00 85.81 85 ASP A C 1
ATOM 687 O O . ASP A 1 85 ? 10.096 6.815 -6.244 1.00 85.81 85 ASP A O 1
ATOM 691 N N . THR A 1 86 ? 8.364 5.422 -6.564 1.00 84.69 86 THR A N 1
ATOM 692 C CA . THR A 1 86 ? 7.613 5.839 -5.377 1.00 84.69 86 THR A CA 1
ATOM 693 C C . THR A 1 86 ? 7.655 4.727 -4.339 1.00 84.69 86 THR A C 1
ATOM 695 O O . THR A 1 86 ? 7.515 3.553 -4.664 1.00 84.69 86 THR A O 1
ATOM 698 N N . ALA A 1 87 ? 7.852 5.097 -3.070 1.00 75.56 87 ALA A N 1
ATOM 699 C CA . ALA A 1 87 ? 8.020 4.141 -1.972 1.00 75.56 87 ALA A CA 1
ATOM 700 C C . ALA A 1 87 ? 9.191 3.145 -2.159 1.00 75.56 87 ALA A C 1
ATOM 702 O O . ALA A 1 87 ? 9.177 2.063 -1.571 1.00 75.56 87 ALA A O 1
ATOM 703 N N . GLY A 1 88 ? 10.224 3.532 -2.921 1.00 68.12 88 GLY A N 1
ATOM 704 C CA . GLY A 1 88 ? 11.503 2.826 -3.011 1.00 68.12 88 GLY A CA 1
ATOM 705 C C . GLY A 1 88 ? 12.199 2.822 -1.652 1.00 68.12 88 GLY A C 1
ATOM 706 O O . GLY A 1 88 ? 12.951 3.732 -1.308 1.00 68.12 88 GLY A O 1
ATOM 707 N N . ALA A 1 89 ? 11.874 1.838 -0.817 1.00 63.50 89 ALA A N 1
ATOM 708 C CA . ALA A 1 89 ? 12.385 1.730 0.538 1.00 63.50 89 ALA A CA 1
ATOM 709 C C . ALA A 1 89 ? 13.895 1.445 0.520 1.00 63.50 89 ALA A C 1
ATOM 711 O O . ALA A 1 89 ? 14.316 0.294 0.478 1.00 63.50 89 ALA A O 1
ATOM 712 N N . THR A 1 90 ? 14.706 2.504 0.574 1.00 58.66 90 THR A N 1
ATOM 713 C CA . THR A 1 90 ? 16.134 2.479 0.925 1.00 58.66 90 THR A CA 1
ATOM 714 C C . THR A 1 90 ? 16.615 3.887 1.262 1.00 58.66 90 THR A C 1
ATOM 716 O O . THR A 1 90 ? 16.900 4.685 0.377 1.00 58.66 90 THR A O 1
ATOM 719 N N . ALA A 1 91 ? 16.780 4.157 2.554 1.00 44.03 91 ALA A N 1
ATOM 720 C CA . ALA A 1 91 ? 17.753 5.118 3.050 1.00 44.03 91 ALA A CA 1
ATOM 721 C C . ALA A 1 91 ? 18.418 4.478 4.272 1.00 44.03 91 ALA A C 1
ATOM 723 O O . ALA A 1 91 ? 17.912 4.551 5.388 1.00 44.03 91 ALA A O 1
ATOM 724 N N . PHE A 1 92 ? 19.553 3.809 4.057 1.00 41.91 92 PHE A N 1
ATOM 725 C CA . PHE A 1 92 ? 20.566 3.747 5.105 1.00 41.91 92 PHE A CA 1
ATOM 726 C C . PHE A 1 92 ? 20.979 5.211 5.307 1.00 41.91 92 PHE A C 1
ATOM 728 O O . PHE A 1 92 ? 21.775 5.733 4.533 1.00 41.91 92 PHE A O 1
ATOM 735 N N . SER A 1 93 ? 20.346 5.914 6.245 1.00 32.56 93 SER A N 1
ATOM 736 C CA . SER A 1 93 ? 20.909 7.148 6.778 1.00 32.56 93 SER A CA 1
ATOM 737 C C . SER A 1 93 ? 21.822 6.693 7.910 1.00 32.56 93 SER A C 1
ATOM 739 O O . SER A 1 93 ? 21.305 6.238 8.933 1.00 32.56 93 SER A O 1
ATOM 741 N N . PRO A 1 94 ? 23.159 6.720 7.755 1.00 35.03 94 PRO A N 1
ATOM 742 C CA . PRO A 1 94 ? 23.991 6.769 8.939 1.00 35.03 94 PRO A CA 1
ATOM 743 C C . PRO A 1 94 ? 23.582 8.032 9.705 1.00 35.03 94 PRO A C 1
ATOM 745 O O . PRO A 1 94 ? 23.229 9.049 9.098 1.00 35.03 94 PRO A O 1
ATOM 748 N N . ALA A 1 95 ? 23.547 7.895 11.025 1.00 33.41 95 ALA A N 1
ATOM 749 C CA . ALA A 1 95 ? 23.435 9.013 11.947 1.00 33.41 95 ALA A CA 1
ATOM 750 C C . ALA A 1 95 ? 24.540 10.054 11.706 1.00 33.41 95 ALA A C 1
ATOM 752 O O . ALA A 1 95 ? 25.629 9.657 11.224 1.00 33.41 95 ALA A O 1
#

Secondary structure (DSSP, 8-state):
-B-TTT--B-EEEEEEEETTTEEEEEEE-TTT--EEES--TTHHHHHSS-S-TT-TTHHHHHHHHHHHHHHHHHHHS-TT-----SS--------

Organism: Mycobacterium kansasii (NCBI:txid1768)

Foldseek 3Di:
DADPPPRHDWDWDDWDDDPVHDTWTWTADPPPRDIDIPPPPCVVVCCPCVDDPPCPCLVVVLVVVVVVVVVCCVPPHDPPDDDDDDPSPDDPPDD

Sequence (95 aa):
MRCRICDSSTRQAFTHQILHKYDCTYYFCDNCGGLQTEDPHWLDEAYASPVTSADTGLVFRNNYLARLTSAVLLVLFDRRGRFLDTAGATAFSPA